Protein AF-A0A7S1GWW4-F1 (afdb_monomer_lite)

Organism: Hemiselmis andersenii (NCBI:txid464988)

pLDDT: mean 87.57, std 12.57, range [41.91, 98.31]

Sequence (156 aa):
TEGGARGALEQATEEVSALQQRETSLLDGLPAAENRVKRDRVAVANIKNSLAIAKDRLALAERAAEDSETLGSGSGRPGLQRAWGAAQEVEERVEQGLKRAESRLEEDEGDVARAPEMARVLARRRKELQHIKTREEVERRLREASALMAHGNFAA

Foldseek 3Di:
DVVVLVVVLVVLVVLLVVLVVVLVVLVVCLVVLVVVLVVLVVVLVVLVVQLVVLVVQLVVLVVVLVVCVVVVVVPCNVVSVVSNVVSVVSNVVSVVVNVVSVVVSVVSVVSSVCSVVSSVVSVVVSVVSVVVSVVSVVVVVVVVVVVCVVVVPPPD

Secondary structure (DSSP, 8-state):
-HHHHHHHHHHHHHHHHHHHHHHHHHHHHHHHHHHHHHHHHHHHHHHHHHHHHHHHHHHHHHHHHHHHHHT--TTTHHHHHHHHHHHHHHHHHHHHHHHHHHHHHHHHHHHHHHHHHHHHHHHHHHHHHHHHHHHHHHHHHHHHHHHHHHHHTT--

Radius of gyration: 34.25 Å; chains: 1; bounding box: 80×19×100 Å

Structure (mmCIF, N/CA/C/O backbone):
data_AF-A0A7S1GWW4-F1
#
_entry.id   AF-A0A7S1GWW4-F1
#
loop_
_atom_site.group_PDB
_atom_site.id
_atom_site.type_symbol
_atom_site.label_atom_id
_atom_site.label_alt_id
_atom_site.label_comp_id
_atom_site.label_asym_id
_atom_site.label_entity_id
_atom_site.label_seq_id
_atom_site.pdbx_PDB_ins_code
_atom_site.Cartn_x
_atom_site.Cartn_y
_atom_site.Cartn_z
_atom_site.occupancy
_atom_site.B_iso_or_equiv
_atom_site.auth_seq_id
_atom_site.auth_comp_id
_atom_site.auth_asym_id
_atom_site.auth_atom_id
_atom_site.pdbx_PDB_model_num
ATOM 1 N N . THR A 1 1 ? -18.647 8.554 48.050 1.00 50.88 1 THR A N 1
ATOM 2 C CA . THR A 1 1 ? -17.851 8.820 46.826 1.00 50.88 1 THR A CA 1
ATOM 3 C C . THR A 1 1 ? -18.640 8.461 45.567 1.00 50.88 1 THR A C 1
ATOM 5 O O . THR A 1 1 ? -18.136 7.809 44.661 1.00 50.88 1 THR A O 1
ATOM 8 N N . GLU A 1 2 ? -19.887 8.931 45.463 1.00 47.16 2 GLU A N 1
ATOM 9 C CA . GLU A 1 2 ? -20.802 8.584 44.358 1.00 47.16 2 GLU A CA 1
ATOM 10 C C . GLU A 1 2 ? -20.424 9.246 43.020 1.00 47.16 2 GLU A C 1
ATOM 12 O O . GLU A 1 2 ? -20.761 8.730 41.958 1.00 47.16 2 GLU A O 1
ATOM 17 N N . GLY A 1 3 ? -19.637 10.329 43.056 1.00 53.41 3 GLY A N 1
ATOM 18 C CA . GLY A 1 3 ? -19.123 10.999 41.855 1.00 53.41 3 GLY A CA 1
ATOM 19 C C . GLY A 1 3 ? -18.062 10.206 41.078 1.00 53.41 3 GLY A C 1
ATOM 20 O O . GLY A 1 3 ? -17.965 10.362 39.866 1.00 53.41 3 GLY A O 1
ATOM 21 N N . GLY A 1 4 ? -17.304 9.316 41.733 1.00 59.97 4 GLY A N 1
ATOM 22 C CA . GLY A 1 4 ? -16.218 8.566 41.081 1.00 59.97 4 GLY A CA 1
ATOM 23 C C . GLY A 1 4 ? -16.710 7.452 40.153 1.00 59.97 4 GLY A C 1
ATOM 24 O O . GLY A 1 4 ? -16.210 7.300 39.044 1.00 59.97 4 GLY A O 1
ATOM 25 N N . ALA A 1 5 ? -17.743 6.712 40.571 1.00 58.97 5 ALA A N 1
ATOM 26 C CA . ALA A 1 5 ? -18.323 5.629 39.770 1.00 58.97 5 ALA A CA 1
ATOM 27 C C . ALA A 1 5 ? -19.152 6.150 38.582 1.00 58.97 5 ALA A C 1
ATOM 29 O O . ALA A 1 5 ? -19.243 5.492 37.552 1.00 58.97 5 ALA A O 1
ATOM 30 N N . ARG A 1 6 ? -19.746 7.346 38.709 1.00 62.53 6 ARG A N 1
ATOM 31 C CA . ARG A 1 6 ? -20.507 7.980 37.623 1.00 62.53 6 ARG A CA 1
ATOM 32 C C . ARG A 1 6 ? -19.581 8.467 36.502 1.00 62.53 6 ARG A C 1
ATOM 34 O O . ARG A 1 6 ? -19.884 8.219 35.342 1.00 62.53 6 ARG A O 1
ATOM 41 N N . GLY A 1 7 ? -18.430 9.046 36.858 1.00 75.19 7 GLY A N 1
ATOM 42 C CA . GLY A 1 7 ? -17.403 9.452 35.892 1.00 75.19 7 GLY A CA 1
ATOM 43 C C . GLY A 1 7 ? -16.744 8.274 35.165 1.00 75.19 7 GLY A C 1
ATOM 44 O O . GLY A 1 7 ? -16.535 8.351 33.960 1.00 75.19 7 GLY A O 1
ATOM 45 N N . ALA A 1 8 ? -16.482 7.159 35.857 1.00 73.69 8 ALA A N 1
ATOM 46 C CA . ALA A 1 8 ? -15.894 5.964 35.240 1.00 73.69 8 ALA A CA 1
ATOM 47 C C . ALA A 1 8 ? -16.812 5.323 34.179 1.00 73.69 8 ALA A C 1
ATOM 49 O O . ALA A 1 8 ? -16.354 4.919 33.112 1.00 73.69 8 ALA A O 1
ATOM 50 N N . LEU A 1 9 ? -18.122 5.284 34.439 1.00 77.88 9 LEU A N 1
ATOM 51 C CA . LEU A 1 9 ? -19.105 4.676 33.537 1.00 77.88 9 LEU A CA 1
ATOM 52 C C . LEU A 1 9 ? -19.377 5.537 32.293 1.00 77.88 9 LEU A C 1
ATOM 54 O O . LEU A 1 9 ? -19.627 5.016 31.201 1.00 77.88 9 LEU A O 1
ATOM 58 N N . GLU A 1 10 ? -19.318 6.858 32.460 1.00 82.69 10 GLU A N 1
ATOM 59 C CA . GLU A 1 10 ? -19.399 7.833 31.371 1.00 82.69 10 GLU A CA 1
ATOM 60 C C . GLU A 1 10 ? -18.161 7.727 30.467 1.00 82.69 10 GLU A C 1
ATOM 62 O O . GLU A 1 10 ? -18.311 7.485 29.269 1.00 82.69 10 GLU A O 1
ATOM 67 N N . GLN A 1 11 ? -16.956 7.708 31.050 1.00 83.69 11 GLN A N 1
ATOM 68 C CA . GLN A 1 11 ? -15.699 7.479 30.324 1.00 83.69 11 GLN A CA 1
ATOM 69 C C . GLN A 1 11 ? -15.680 6.140 29.573 1.00 83.69 11 GLN A C 1
ATOM 71 O O . GLN A 1 11 ? -15.322 6.094 28.398 1.00 83.69 11 GLN A O 1
ATOM 76 N N . ALA A 1 12 ? -16.123 5.046 30.202 1.00 83.31 12 ALA A N 1
ATOM 77 C CA . ALA A 1 12 ? -16.199 3.741 29.544 1.00 83.31 12 ALA A CA 1
ATOM 78 C C . ALA A 1 12 ? -17.205 3.730 28.378 1.00 83.31 12 ALA A C 1
ATOM 80 O O . ALA A 1 12 ? -17.006 3.035 27.380 1.00 83.31 12 ALA A O 1
ATOM 81 N N . THR A 1 13 ? -18.292 4.501 28.480 1.00 85.50 13 THR A N 1
ATOM 82 C CA . THR A 1 13 ? -19.283 4.633 27.401 1.00 85.50 13 THR A CA 1
ATOM 83 C C . THR A 1 13 ? -18.712 5.407 26.215 1.00 85.50 13 THR A C 1
ATOM 85 O O . THR A 1 13 ? -18.898 4.989 25.069 1.00 85.50 13 THR A O 1
ATOM 88 N N . GLU A 1 14 ? -17.986 6.492 26.480 1.00 89.94 14 GLU A N 1
ATOM 89 C CA . GLU A 1 14 ? -17.269 7.255 25.457 1.00 89.94 14 GLU A CA 1
ATOM 90 C C . GLU A 1 14 ? -16.192 6.402 24.774 1.00 89.94 14 GLU A C 1
ATOM 92 O O . GLU A 1 14 ? -16.138 6.357 23.544 1.00 89.94 14 GLU A O 1
ATOM 97 N N . GLU A 1 15 ? -15.398 5.650 25.543 1.00 91.25 15 GLU A N 1
ATOM 98 C CA . GLU A 1 15 ? -14.348 4.772 25.012 1.00 91.25 15 GLU A CA 1
ATOM 99 C C . GLU A 1 15 ? -14.932 3.661 24.125 1.00 91.25 15 GLU A C 1
ATOM 101 O O . GLU A 1 15 ? -14.430 3.416 23.029 1.00 91.25 15 GLU A O 1
ATOM 106 N N . VAL A 1 16 ? -16.040 3.028 24.532 1.00 91.31 16 VAL A N 1
ATOM 107 C CA . VAL A 1 16 ? -16.746 2.026 23.710 1.00 91.31 16 VAL A CA 1
ATOM 108 C C . VAL A 1 16 ? -17.218 2.622 22.382 1.00 91.31 16 VAL A C 1
ATOM 110 O O . VAL A 1 16 ? -17.044 1.991 21.336 1.00 91.31 16 VAL A O 1
ATOM 113 N N . SER A 1 17 ? -17.785 3.830 22.412 1.00 92.06 17 SER A N 1
ATOM 114 C CA . SER A 1 17 ? -18.231 4.536 21.206 1.00 92.06 17 SER A CA 1
ATOM 115 C C . SER A 1 17 ? -17.053 4.871 20.286 1.00 92.06 17 SER A C 1
ATOM 117 O O . SER A 1 17 ? -17.102 4.587 19.088 1.00 92.06 17 SER A O 1
ATOM 119 N N . ALA A 1 18 ? -15.954 5.383 20.846 1.00 93.56 18 ALA A N 1
ATOM 120 C CA . ALA A 1 18 ? -14.744 5.714 20.099 1.00 93.56 18 ALA A CA 1
ATOM 121 C C . ALA A 1 18 ? -14.104 4.474 19.453 1.00 93.56 18 ALA A C 1
ATOM 123 O O . ALA A 1 18 ? -13.720 4.503 18.282 1.00 93.56 18 ALA A O 1
ATOM 124 N N . LEU A 1 19 ? -14.028 3.358 20.186 1.00 92.7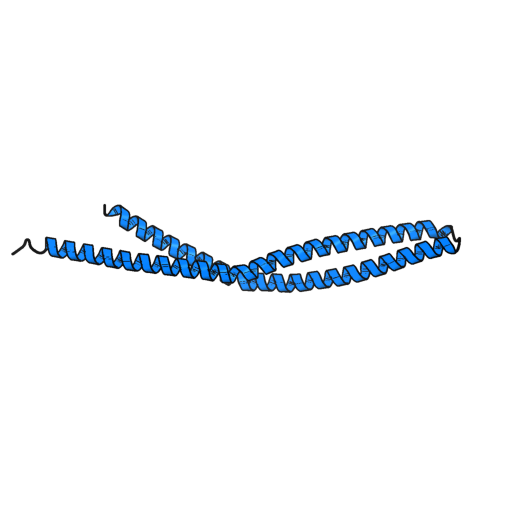5 19 LEU A N 1
ATOM 125 C CA . LEU A 1 19 ? -13.519 2.090 19.660 1.00 92.75 19 LEU A CA 1
ATOM 126 C C . LEU A 1 19 ? -14.406 1.546 18.543 1.00 92.75 19 LEU A C 1
ATOM 128 O O . LEU A 1 19 ? -13.879 1.088 17.533 1.00 92.75 19 LEU A O 1
ATOM 132 N N . GLN A 1 20 ? -15.730 1.634 18.692 1.00 92.56 20 GLN A N 1
ATOM 133 C CA . GLN A 1 20 ? -16.669 1.230 17.649 1.00 92.56 20 GLN A CA 1
ATOM 134 C C . GLN A 1 20 ? -16.515 2.092 16.390 1.00 92.56 20 GLN A C 1
ATOM 136 O O . GLN A 1 20 ? -16.428 1.553 15.293 1.00 92.56 20 GLN A O 1
ATOM 141 N N . GLN A 1 21 ? -16.427 3.416 16.530 1.00 94.44 21 GLN A N 1
ATOM 142 C CA . GLN A 1 21 ? -16.207 4.317 15.395 1.00 94.44 21 GLN A CA 1
ATOM 143 C C . GLN A 1 21 ? -14.883 4.030 14.686 1.00 94.44 21 GLN A C 1
ATOM 145 O O . GLN A 1 21 ? -14.833 4.028 13.455 1.00 94.44 21 GLN A O 1
ATOM 150 N N . ARG A 1 22 ? -13.816 3.751 15.443 1.00 93.75 22 ARG A N 1
ATOM 151 C CA . ARG A 1 22 ? -12.508 3.396 14.883 1.00 93.75 22 ARG A CA 1
ATOM 152 C C . ARG A 1 22 ? -12.531 2.038 14.179 1.00 93.75 22 ARG A C 1
ATOM 154 O O . ARG A 1 22 ? -11.952 1.922 13.105 1.00 93.75 22 ARG A O 1
ATOM 161 N N . GLU A 1 23 ? -13.203 1.042 14.760 1.00 92.88 23 GLU A N 1
ATOM 162 C CA . GLU A 1 23 ? -13.419 -0.284 14.163 1.00 92.88 23 GLU A CA 1
ATOM 163 C C . GLU A 1 23 ? -14.157 -0.153 12.823 1.00 92.88 23 GLU A C 1
ATOM 165 O O . GLU A 1 23 ? -13.648 -0.604 11.798 1.00 92.88 23 GLU A O 1
ATOM 170 N N . THR A 1 24 ? -15.302 0.537 12.817 1.00 92.56 24 THR A N 1
ATOM 171 C CA . THR A 1 24 ? -16.107 0.771 11.612 1.00 92.56 24 THR A CA 1
ATOM 172 C C . THR A 1 24 ? -15.325 1.541 10.556 1.00 92.56 24 THR A C 1
ATOM 174 O O . THR A 1 24 ? -15.238 1.085 9.426 1.00 92.56 24 THR A O 1
ATOM 177 N N . SER A 1 25 ? -14.683 2.656 10.917 1.00 93.50 25 SER A N 1
ATOM 178 C CA . SER A 1 25 ? -13.932 3.474 9.950 1.00 93.50 25 SER A CA 1
ATOM 179 C C . SER A 1 25 ? -12.803 2.691 9.281 1.00 93.50 25 SER A C 1
ATOM 181 O O . SER A 1 25 ? -12.534 2.862 8.093 1.00 93.50 25 SER A O 1
ATOM 183 N N . LEU A 1 26 ? -12.135 1.822 10.042 1.00 93.44 26 LEU A N 1
ATOM 184 C CA . LEU A 1 26 ? -11.052 0.995 9.534 1.00 93.44 26 LEU A CA 1
ATOM 185 C C . LEU A 1 26 ? -11.569 -0.094 8.579 1.00 93.44 26 LEU A C 1
ATOM 187 O O . LEU A 1 26 ? -10.950 -0.339 7.544 1.00 93.44 26 LEU A O 1
ATOM 191 N N . LEU A 1 27 ? -12.709 -0.715 8.893 1.00 92.44 27 LEU A N 1
ATOM 192 C CA . LEU A 1 27 ? -13.339 -1.718 8.030 1.00 92.44 27 LEU A CA 1
ATOM 193 C C . LEU A 1 27 ? -13.968 -1.093 6.776 1.00 92.44 27 LEU A C 1
ATOM 195 O O . LEU A 1 27 ? -13.799 -1.633 5.687 1.00 92.44 27 LEU A O 1
ATOM 199 N N . ASP A 1 28 ? -14.614 0.064 6.898 1.00 94.50 28 ASP A N 1
ATOM 200 C CA . ASP A 1 28 ? -15.209 0.799 5.774 1.00 94.50 28 ASP A CA 1
ATOM 201 C C . ASP A 1 28 ? -14.138 1.330 4.808 1.00 94.50 28 ASP A C 1
ATOM 203 O O . ASP A 1 28 ? -14.356 1.409 3.598 1.00 94.50 28 ASP A O 1
ATOM 207 N N . GLY A 1 29 ? -12.951 1.665 5.326 1.00 92.81 29 GLY A N 1
ATOM 208 C CA . GLY A 1 29 ? -11.798 2.074 4.524 1.00 92.81 29 GLY A CA 1
ATOM 209 C C . GLY A 1 29 ? -11.091 0.921 3.798 1.00 92.81 29 GLY A C 1
ATOM 210 O O . GLY A 1 29 ? -10.369 1.167 2.824 1.00 92.81 29 GLY A O 1
ATOM 211 N N . LEU A 1 30 ? -11.303 -0.329 4.227 1.00 94.00 30 LEU A N 1
ATOM 212 C CA . LEU A 1 30 ? -10.582 -1.497 3.715 1.00 94.00 30 LEU A CA 1
ATOM 213 C C . LEU A 1 30 ? -10.831 -1.758 2.217 1.00 94.00 30 LEU A C 1
ATOM 215 O O . LEU A 1 30 ? -9.846 -1.877 1.488 1.00 94.00 30 LEU A O 1
ATOM 219 N N . PRO A 1 31 ? -12.073 -1.748 1.689 1.00 95.06 31 PRO A N 1
ATOM 220 C CA . PRO A 1 31 ? -12.306 -1.952 0.257 1.00 95.06 31 PRO A CA 1
ATOM 221 C C . PRO A 1 31 ? -11.613 -0.904 -0.623 1.00 95.06 31 PRO A C 1
ATOM 223 O O . PRO A 1 31 ? -11.145 -1.199 -1.725 1.00 95.06 31 PRO A O 1
ATOM 226 N N . ALA A 1 32 ? -11.534 0.343 -0.151 1.00 93.75 32 ALA A N 1
ATOM 227 C CA . ALA A 1 32 ? -10.828 1.398 -0.867 1.00 93.75 32 ALA A CA 1
ATOM 228 C C . ALA A 1 32 ? -9.314 1.136 -0.891 1.00 93.75 32 ALA A C 1
ATOM 230 O O . ALA A 1 32 ? -8.692 1.303 -1.941 1.00 93.75 32 ALA A O 1
ATOM 231 N N . ALA A 1 33 ? -8.739 0.692 0.229 1.00 92.75 33 ALA A N 1
ATOM 232 C CA . ALA A 1 33 ? -7.331 0.315 0.328 1.00 92.75 33 ALA A CA 1
ATOM 233 C C . ALA A 1 33 ? -6.991 -0.908 -0.542 1.00 92.75 33 ALA A C 1
ATOM 235 O O . ALA A 1 33 ? -6.052 -0.857 -1.332 1.00 92.75 33 ALA A O 1
ATOM 236 N N . GLU A 1 34 ? -7.816 -1.957 -0.519 1.00 95.31 34 GLU A N 1
ATOM 237 C CA . GLU A 1 34 ? -7.662 -3.130 -1.390 1.00 95.31 34 GLU A CA 1
ATOM 238 C C . GLU A 1 34 ? -7.689 -2.756 -2.878 1.00 95.31 34 GLU A C 1
ATOM 240 O O . GLU A 1 34 ? -6.938 -3.294 -3.694 1.00 95.31 34 GLU A O 1
ATOM 245 N N . ASN A 1 35 ? -8.552 -1.810 -3.254 1.00 96.19 35 ASN A N 1
ATOM 246 C CA . ASN A 1 35 ? -8.600 -1.307 -4.620 1.00 96.19 35 ASN A CA 1
ATOM 247 C C . ASN A 1 35 ? -7.360 -0.481 -4.989 1.00 96.19 35 ASN A C 1
ATOM 249 O O . ASN A 1 35 ? -6.948 -0.536 -6.148 1.00 96.19 35 ASN A O 1
ATOM 253 N N . ARG A 1 36 ? -6.751 0.254 -4.046 1.00 94.56 36 ARG A N 1
ATOM 254 C CA . ARG A 1 36 ? -5.456 0.918 -4.275 1.00 94.56 36 ARG A CA 1
ATOM 255 C C . ARG A 1 36 ? -4.353 -0.106 -4.520 1.00 94.56 36 ARG A C 1
ATOM 257 O O . ARG A 1 36 ? -3.734 -0.031 -5.576 1.00 94.56 36 ARG A O 1
ATOM 264 N N . VAL A 1 37 ? -4.235 -1.132 -3.672 1.00 97.19 37 VAL A N 1
ATOM 265 C CA . VAL A 1 37 ? -3.284 -2.249 -3.858 1.00 97.19 37 VAL A CA 1
ATOM 266 C C . VAL A 1 37 ? -3.423 -2.873 -5.247 1.00 97.19 37 VAL A C 1
ATOM 268 O O . VAL A 1 37 ? -2.439 -3.054 -5.960 1.00 97.19 37 VAL A O 1
ATOM 271 N N . LYS A 1 38 ? -4.654 -3.167 -5.688 1.00 96.81 38 LYS A N 1
ATOM 272 C CA . LYS A 1 38 ? -4.892 -3.725 -7.032 1.00 96.81 38 LYS A CA 1
ATOM 273 C C . LYS A 1 38 ? -4.381 -2.805 -8.143 1.00 96.81 38 LYS A C 1
ATOM 275 O O . LYS A 1 38 ? -3.765 -3.290 -9.090 1.00 96.81 38 LYS A O 1
ATOM 280 N N . ARG A 1 39 ? -4.630 -1.495 -8.046 1.00 95.88 39 ARG A N 1
ATOM 281 C CA . ARG A 1 39 ? -4.141 -0.517 -9.033 1.00 95.88 39 ARG A CA 1
ATOM 282 C C . ARG A 1 39 ? -2.623 -0.400 -9.001 1.00 95.88 39 ARG A C 1
ATOM 284 O O . ARG A 1 39 ? -2.009 -0.360 -10.062 1.00 95.88 39 ARG A O 1
ATOM 291 N N . ASP A 1 40 ? -2.027 -0.397 -7.816 1.00 95.88 40 ASP A N 1
ATOM 292 C CA . ASP A 1 40 ? -0.581 -0.285 -7.654 1.00 95.88 40 ASP A CA 1
ATOM 293 C C . ASP A 1 40 ? 0.153 -1.523 -8.169 1.00 95.88 40 ASP A C 1
ATOM 295 O O . ASP A 1 40 ? 1.163 -1.377 -8.854 1.00 95.88 40 ASP A O 1
ATOM 299 N N . ARG A 1 41 ? -0.407 -2.728 -8.008 1.00 97.50 41 ARG A N 1
ATOM 300 C CA . ARG A 1 41 ? 0.108 -3.940 -8.673 1.00 97.50 41 ARG A CA 1
ATOM 301 C C . ARG A 1 41 ? 0.150 -3.794 -10.193 1.00 97.50 41 ARG A C 1
ATOM 303 O O . ARG A 1 41 ? 1.148 -4.147 -10.820 1.00 97.50 41 ARG A O 1
ATOM 310 N N . VAL A 1 42 ? -0.915 -3.254 -10.790 1.00 97.31 42 VAL A N 1
ATOM 311 C CA . VAL A 1 42 ? -0.965 -2.992 -12.239 1.00 97.31 42 VAL A CA 1
ATOM 312 C C . VAL A 1 42 ? 0.060 -1.928 -12.633 1.00 97.31 42 VAL A C 1
ATOM 314 O O . VAL A 1 42 ? 0.762 -2.091 -13.629 1.00 97.31 42 VAL A O 1
ATOM 317 N N . ALA A 1 43 ? 0.198 -0.862 -11.843 1.00 95.31 43 ALA A N 1
ATOM 318 C CA . ALA A 1 43 ? 1.190 0.179 -12.086 1.00 95.31 43 ALA A CA 1
ATOM 319 C C . ALA A 1 43 ? 2.624 -0.376 -12.037 1.00 95.31 43 ALA A C 1
ATOM 321 O O . ALA A 1 43 ? 3.394 -0.139 -12.965 1.00 95.31 43 ALA A O 1
ATOM 322 N N . VAL A 1 44 ? 2.962 -1.173 -11.019 1.00 98.19 44 VAL A N 1
ATOM 323 C CA . VAL A 1 44 ? 4.264 -1.848 -10.896 1.00 98.19 44 VAL A CA 1
ATOM 324 C C . VAL A 1 44 ? 4.527 -2.747 -12.104 1.00 98.19 44 VAL A C 1
ATOM 326 O O . VAL A 1 44 ? 5.605 -2.674 -12.691 1.00 98.19 44 VAL A O 1
ATOM 329 N N . ALA A 1 45 ? 3.547 -3.545 -12.537 1.00 97.62 45 ALA A N 1
ATOM 330 C CA . ALA A 1 45 ? 3.688 -4.386 -13.728 1.00 97.62 45 ALA A CA 1
ATOM 331 C C . ALA A 1 45 ? 3.961 -3.560 -15.001 1.00 97.62 45 ALA A C 1
ATOM 333 O O . ALA A 1 45 ? 4.844 -3.899 -15.791 1.00 97.62 45 ALA A O 1
ATOM 334 N N . ASN A 1 46 ? 3.268 -2.433 -15.176 1.00 97.69 46 ASN A N 1
ATOM 335 C CA . ASN A 1 46 ? 3.489 -1.532 -16.309 1.00 97.69 46 ASN A CA 1
ATOM 336 C C . ASN A 1 46 ? 4.883 -0.885 -16.279 1.00 97.69 46 ASN A C 1
ATOM 338 O O . ASN A 1 46 ? 5.530 -0.751 -17.322 1.00 97.69 46 ASN A O 1
ATOM 342 N N . ILE A 1 47 ? 5.373 -0.510 -15.095 1.00 97.69 47 ILE A N 1
ATOM 343 C CA . ILE A 1 47 ? 6.725 0.038 -14.940 1.00 97.69 47 ILE A CA 1
ATOM 344 C C . ILE A 1 47 ? 7.775 -1.044 -15.224 1.00 97.69 47 ILE A C 1
ATOM 346 O O . ILE A 1 47 ? 8.752 -0.754 -15.908 1.00 97.69 47 ILE A O 1
ATOM 350 N N . LYS A 1 48 ? 7.558 -2.301 -14.810 1.00 98.31 48 LYS A N 1
ATOM 351 C CA . LYS A 1 48 ? 8.441 -3.432 -15.165 1.00 98.31 48 LYS A CA 1
ATOM 352 C C . LYS A 1 48 ? 8.544 -3.630 -16.677 1.00 98.31 48 LYS A C 1
ATOM 354 O O . LYS A 1 48 ? 9.648 -3.781 -17.193 1.00 98.31 48 LYS A O 1
ATOM 359 N N . ASN A 1 49 ? 7.425 -3.541 -17.396 1.00 98.00 49 ASN A N 1
ATOM 360 C CA . ASN A 1 49 ? 7.433 -3.584 -18.863 1.00 98.00 49 ASN A CA 1
ATOM 361 C C . ASN A 1 49 ? 8.205 -2.399 -19.462 1.00 98.00 49 ASN A C 1
ATOM 363 O O . ASN A 1 49 ? 8.977 -2.564 -20.402 1.00 98.00 49 ASN A O 1
ATOM 367 N N . SER A 1 50 ? 8.034 -1.206 -18.888 1.00 97.38 50 SER A N 1
ATOM 368 C CA . SER A 1 50 ? 8.758 -0.005 -19.318 1.00 97.38 50 SER A CA 1
ATOM 369 C C . SER A 1 50 ? 10.265 -0.137 -19.081 1.00 97.38 50 SER A C 1
ATOM 371 O O . SER A 1 50 ? 11.054 0.287 -19.921 1.00 97.38 50 SER A O 1
ATOM 373 N N . LEU A 1 51 ? 10.663 -0.769 -17.972 1.00 98.12 51 LEU A N 1
ATOM 374 C CA . LEU A 1 51 ? 12.058 -1.044 -17.639 1.00 98.12 51 LEU A CA 1
ATOM 375 C C . LEU A 1 51 ? 12.679 -2.047 -18.612 1.00 98.12 51 LEU A C 1
ATOM 377 O O . LEU A 1 51 ? 13.795 -1.828 -19.066 1.00 98.12 51 LEU A O 1
ATOM 381 N N . ALA A 1 52 ? 11.956 -3.111 -18.971 1.00 98.00 52 ALA A N 1
ATOM 382 C CA . ALA A 1 52 ? 12.419 -4.068 -19.976 1.00 98.00 52 ALA A CA 1
ATOM 383 C C . ALA A 1 52 ? 12.707 -3.369 -21.315 1.00 98.00 52 ALA A C 1
ATOM 385 O O . ALA A 1 52 ? 13.803 -3.489 -21.852 1.00 98.00 52 ALA A O 1
ATOM 386 N N . ILE A 1 53 ? 11.776 -2.529 -21.782 1.00 97.81 53 ILE A N 1
ATOM 387 C CA . ILE A 1 53 ? 11.958 -1.739 -23.009 1.00 97.81 53 ILE A CA 1
ATOM 388 C C . ILE A 1 53 ? 13.149 -0.774 -22.886 1.00 97.81 53 ILE A C 1
ATOM 390 O O . ILE A 1 53 ? 13.891 -0.585 -23.850 1.00 97.81 53 ILE A O 1
ATOM 394 N N . ALA A 1 54 ? 13.334 -0.133 -21.729 1.00 96.44 54 ALA A N 1
ATOM 395 C CA . ALA A 1 54 ? 14.457 0.775 -21.504 1.00 96.44 54 ALA A CA 1
ATOM 396 C C . ALA A 1 54 ? 15.806 0.039 -21.560 1.00 96.44 54 ALA A C 1
ATOM 398 O O . ALA A 1 54 ? 16.723 0.515 -22.226 1.00 96.44 54 ALA A O 1
ATOM 399 N N . LYS A 1 55 ? 15.895 -1.149 -20.951 1.00 97.62 55 LYS A N 1
ATOM 400 C CA . LYS A 1 55 ? 17.082 -2.016 -21.007 1.00 97.62 55 LYS A CA 1
ATOM 401 C C . LYS A 1 55 ? 17.392 -2.479 -22.425 1.00 97.62 55 LYS A C 1
ATOM 403 O O . LYS A 1 55 ? 18.542 -2.394 -22.847 1.00 97.62 55 LYS A O 1
ATOM 408 N N . ASP A 1 56 ? 16.375 -2.883 -23.183 1.00 97.94 56 ASP A N 1
ATOM 409 C CA . ASP A 1 56 ? 16.549 -3.270 -24.586 1.00 97.94 56 ASP A CA 1
ATOM 410 C C . ASP A 1 56 ? 17.090 -2.101 -25.423 1.00 97.94 56 ASP A C 1
ATOM 412 O O . ASP A 1 56 ? 18.003 -2.268 -26.231 1.00 97.94 56 ASP A O 1
ATOM 416 N N . ARG A 1 57 ? 16.568 -0.887 -25.208 1.00 95.38 57 ARG A N 1
ATOM 417 C CA . ARG A 1 57 ? 17.048 0.326 -25.891 1.00 95.38 57 ARG A CA 1
ATOM 418 C C . ARG A 1 57 ? 18.476 0.688 -25.505 1.00 95.38 57 ARG A C 1
ATOM 420 O O . ARG A 1 57 ? 19.238 1.083 -26.385 1.00 95.38 57 ARG A O 1
ATOM 427 N N . LEU A 1 58 ? 18.830 0.556 -24.229 1.00 95.94 58 LEU A N 1
ATOM 428 C CA . LEU A 1 58 ? 20.192 0.780 -23.753 1.00 95.94 58 LEU A CA 1
ATOM 429 C C . LEU A 1 58 ? 21.167 -0.198 -24.415 1.00 95.94 58 LEU A C 1
ATOM 431 O O . LEU A 1 58 ? 22.155 0.244 -24.993 1.00 95.94 58 LEU A O 1
ATOM 435 N N . ALA A 1 59 ? 20.832 -1.491 -24.441 1.00 96.38 59 ALA A N 1
ATOM 436 C CA . ALA A 1 59 ? 21.649 -2.516 -25.087 1.00 96.38 59 ALA A CA 1
ATOM 437 C C . ALA A 1 59 ? 21.806 -2.280 -26.601 1.00 96.38 59 ALA A C 1
ATOM 439 O O . ALA A 1 59 ? 22.877 -2.496 -27.165 1.00 96.38 59 ALA A O 1
ATOM 440 N N . LEU A 1 60 ? 20.753 -1.817 -27.283 1.00 94.88 60 LEU A N 1
ATOM 441 C CA . LEU A 1 60 ? 20.838 -1.445 -28.699 1.00 94.88 60 LEU A CA 1
ATOM 442 C C . LEU A 1 60 ? 21.735 -0.221 -28.925 1.00 94.88 60 LEU A C 1
ATOM 444 O O . LEU A 1 60 ? 22.496 -0.199 -29.890 1.00 94.88 60 LEU A O 1
ATOM 448 N N . ALA A 1 61 ? 21.650 0.791 -28.060 1.00 92.06 61 ALA A N 1
ATOM 449 C CA . ALA A 1 61 ? 22.474 1.991 -28.163 1.00 92.06 61 ALA A CA 1
ATOM 450 C C . ALA A 1 61 ? 23.955 1.704 -27.863 1.00 92.06 61 ALA A C 1
ATOM 452 O O . ALA A 1 61 ? 24.823 2.242 -28.546 1.00 92.06 61 ALA A O 1
ATOM 453 N N . GLU A 1 62 ? 24.227 0.830 -26.892 1.00 91.50 62 GLU A N 1
ATOM 454 C CA . GLU A 1 62 ? 25.567 0.337 -26.562 1.00 91.50 62 GLU A CA 1
ATOM 455 C C . GLU A 1 62 ? 26.186 -0.389 -27.760 1.00 91.50 62 GLU A C 1
ATOM 457 O O . GLU A 1 62 ? 27.224 0.040 -28.260 1.00 91.50 62 GLU A O 1
ATOM 462 N N . ARG A 1 63 ? 25.483 -1.381 -28.326 1.00 90.81 63 ARG A N 1
ATOM 463 C CA . ARG A 1 63 ? 25.941 -2.097 -29.531 1.00 90.81 63 ARG A CA 1
ATOM 464 C C . ARG A 1 63 ? 26.204 -1.160 -30.706 1.00 90.81 63 ARG A C 1
ATOM 466 O O . ARG A 1 63 ? 27.220 -1.282 -31.377 1.00 90.81 63 ARG A O 1
ATOM 473 N N . ALA A 1 64 ? 25.312 -0.200 -30.953 1.00 87.81 64 ALA A N 1
ATOM 474 C CA . ALA A 1 64 ? 25.499 0.754 -32.042 1.00 87.81 64 ALA A CA 1
ATOM 475 C C . ALA A 1 64 ? 26.739 1.642 -31.827 1.00 87.81 64 ALA A C 1
ATOM 477 O O . ALA A 1 64 ? 27.441 1.962 -32.789 1.00 87.81 64 ALA A O 1
ATOM 478 N N . ALA A 1 65 ? 27.019 2.040 -30.582 1.00 86.31 65 ALA A N 1
ATOM 479 C CA . ALA A 1 65 ? 28.224 2.786 -30.245 1.00 86.31 65 ALA A CA 1
ATOM 480 C C . ALA A 1 65 ? 29.490 1.936 -30.455 1.00 86.31 65 ALA A C 1
ATOM 482 O O . ALA A 1 65 ? 30.419 2.418 -31.102 1.00 86.31 65 ALA A O 1
ATOM 483 N N . GLU A 1 66 ? 29.499 0.680 -29.999 1.00 85.69 66 GLU A N 1
ATOM 484 C CA . GLU A 1 66 ? 30.604 -0.275 -30.184 1.00 85.69 66 GLU A CA 1
ATOM 485 C C . GLU A 1 66 ? 30.886 -0.567 -31.669 1.00 85.69 66 GLU A C 1
ATOM 487 O O . GLU A 1 66 ? 32.031 -0.486 -32.124 1.00 85.69 66 GLU A O 1
ATOM 492 N N . ASP A 1 67 ? 29.844 -0.818 -32.466 1.00 84.69 67 ASP A N 1
ATOM 493 C CA . ASP A 1 67 ? 29.960 -1.050 -33.911 1.00 84.69 67 ASP A CA 1
ATOM 494 C C . ASP A 1 67 ? 30.568 0.168 -34.632 1.00 84.69 67 ASP A C 1
ATOM 496 O O . ASP A 1 67 ? 31.374 0.034 -35.555 1.00 84.69 67 ASP A O 1
ATOM 500 N N . SER A 1 68 ? 30.252 1.388 -34.186 1.00 79.94 68 SER A N 1
ATOM 501 C CA . SER A 1 68 ? 30.858 2.606 -34.736 1.00 79.94 68 SER A CA 1
ATOM 502 C C . SER A 1 68 ? 32.343 2.750 -34.391 1.00 79.94 68 SER A C 1
ATOM 504 O O . SER A 1 68 ? 33.063 3.417 -35.142 1.00 79.94 68 SER A O 1
ATOM 506 N N . GLU A 1 69 ? 32.805 2.180 -33.275 1.00 71.94 69 GLU A N 1
ATOM 507 C CA . GLU A 1 69 ? 34.223 2.167 -32.901 1.00 71.94 69 GLU A CA 1
ATOM 508 C C . GLU A 1 69 ? 35.013 1.143 -33.717 1.00 71.94 69 GLU A C 1
ATOM 510 O O . GLU A 1 69 ? 36.127 1.440 -34.150 1.00 71.94 69 GLU A O 1
ATOM 515 N N . THR A 1 70 ? 34.421 -0.019 -33.999 1.00 76.50 70 THR A N 1
ATOM 516 C CA . THR A 1 70 ? 35.064 -1.079 -34.791 1.00 76.50 70 THR A CA 1
ATOM 517 C C . THR A 1 70 ? 35.117 -0.764 -36.289 1.00 76.50 70 THR A C 1
ATOM 519 O O . THR A 1 70 ? 36.101 -1.095 -36.950 1.00 76.50 70 THR A O 1
ATOM 522 N N . LEU A 1 71 ? 34.106 -0.074 -36.832 1.00 73.12 71 LEU A N 1
ATOM 523 C CA . LEU A 1 71 ? 34.007 0.246 -38.264 1.00 73.12 71 LEU A CA 1
ATOM 524 C C . LEU A 1 71 ? 34.742 1.534 -38.682 1.00 73.12 71 LEU A C 1
ATOM 526 O O . LEU A 1 71 ? 34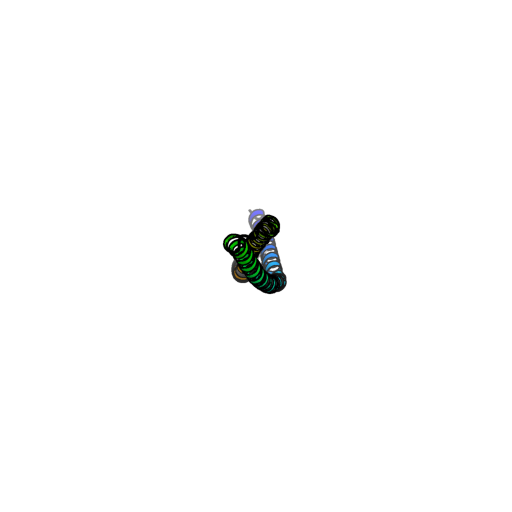.717 1.902 -39.856 1.00 73.12 71 LEU A O 1
ATOM 530 N N . GLY A 1 72 ? 35.392 2.247 -37.753 1.00 61.88 72 GLY A N 1
ATOM 531 C CA . GLY A 1 72 ? 36.235 3.416 -38.058 1.00 61.88 72 GLY A CA 1
ATOM 532 C C . GLY A 1 72 ? 35.499 4.647 -38.618 1.00 61.88 72 GLY A C 1
ATOM 533 O O . GLY A 1 72 ? 36.138 5.619 -39.026 1.00 61.88 72 GLY A O 1
ATOM 534 N N . SER A 1 73 ? 34.163 4.649 -38.633 1.00 60.91 73 SER A N 1
ATOM 535 C CA . SER A 1 73 ? 33.351 5.755 -39.156 1.00 60.91 73 SER A CA 1
ATOM 536 C C . SER A 1 73 ? 33.190 6.866 -38.109 1.00 60.91 73 SER A C 1
ATOM 538 O O . SER A 1 73 ? 32.216 6.923 -37.358 1.00 60.91 73 SER A O 1
ATOM 540 N N . GLY A 1 74 ? 34.164 7.777 -38.047 1.00 60.72 74 GLY A N 1
ATOM 541 C CA . GLY A 1 74 ? 34.231 8.837 -37.030 1.00 60.72 74 GLY A CA 1
ATOM 542 C C . GLY A 1 74 ? 33.123 9.904 -37.078 1.00 60.72 74 GLY A C 1
ATOM 543 O O . GLY A 1 74 ? 32.944 10.624 -36.098 1.00 60.72 74 GLY A O 1
ATOM 544 N N . SER A 1 75 ? 32.353 10.014 -38.167 1.00 64.06 75 SER A N 1
ATOM 545 C CA . SER A 1 75 ? 31.336 11.068 -38.336 1.00 64.06 75 SER A CA 1
ATOM 546 C C . SER A 1 75 ? 30.029 10.820 -37.563 1.00 64.06 75 SER A C 1
ATOM 548 O O . SER A 1 75 ? 29.333 11.780 -37.236 1.00 64.06 75 SER A O 1
ATOM 550 N N . GLY A 1 76 ? 29.701 9.563 -37.228 1.00 71.38 76 GLY A N 1
ATOM 551 C CA . GLY A 1 76 ? 28.482 9.184 -36.487 1.00 71.38 76 GLY A CA 1
ATOM 552 C C . GLY A 1 76 ? 28.679 8.961 -34.981 1.00 71.38 76 GLY A C 1
ATOM 553 O O . GLY A 1 76 ? 27.715 8.986 -34.211 1.00 71.38 76 GLY A O 1
ATOM 554 N N . ARG A 1 77 ? 29.933 8.802 -34.542 1.00 77.81 77 ARG A N 1
ATOM 555 C CA . ARG A 1 77 ? 30.311 8.412 -33.174 1.00 77.81 77 ARG A CA 1
ATOM 556 C C . ARG A 1 77 ? 29.777 9.352 -32.075 1.00 77.81 77 ARG A C 1
ATOM 558 O O . ARG A 1 77 ? 29.204 8.846 -31.110 1.00 77.81 77 ARG A O 1
ATOM 565 N N . PRO A 1 78 ? 29.838 10.696 -32.206 1.00 80.00 78 PRO A N 1
ATOM 566 C CA . PRO A 1 78 ? 29.304 11.595 -31.173 1.00 80.00 78 PRO A CA 1
ATOM 567 C C . PRO A 1 78 ? 27.771 11.567 -31.054 1.00 80.00 78 PRO A C 1
ATOM 569 O O . PRO A 1 78 ? 27.211 11.931 -30.020 1.00 80.00 78 PRO A O 1
ATOM 572 N N . GLY A 1 79 ? 27.057 11.187 -32.120 1.00 84.75 79 GLY A N 1
ATOM 573 C CA . GLY A 1 79 ? 25.602 11.014 -32.085 1.00 84.75 79 GLY A CA 1
ATOM 574 C C . GLY A 1 79 ? 25.203 9.766 -31.301 1.00 84.75 79 GLY A C 1
ATOM 575 O O . GLY A 1 79 ? 24.315 9.829 -30.455 1.00 84.75 79 GLY A O 1
ATOM 576 N N . LEU A 1 80 ? 25.918 8.666 -31.533 1.00 86.44 80 LEU A N 1
ATOM 577 C CA . LEU A 1 80 ? 25.678 7.376 -30.888 1.00 86.44 80 LEU A CA 1
ATOM 578 C C . LEU A 1 80 ? 26.040 7.388 -29.400 1.00 86.44 80 LEU A C 1
ATOM 580 O O . LEU A 1 80 ? 25.245 6.932 -28.587 1.00 86.44 80 LEU A O 1
ATOM 584 N N . GLN A 1 81 ? 27.161 8.011 -29.020 1.00 86.75 81 GLN A N 1
ATOM 585 C CA . GLN A 1 81 ? 27.519 8.181 -27.604 1.00 86.75 81 GLN A CA 1
ATOM 586 C C . GLN A 1 81 ? 26.473 8.998 -26.831 1.00 86.75 81 GLN A C 1
ATOM 588 O O . GLN A 1 81 ? 26.128 8.657 -25.702 1.00 86.75 81 GLN A O 1
ATOM 593 N N . ARG A 1 82 ? 25.909 10.048 -27.448 1.00 88.75 82 ARG A N 1
ATOM 594 C CA . ARG A 1 82 ? 24.804 10.811 -26.843 1.00 88.75 82 ARG A CA 1
ATOM 595 C C . ARG A 1 82 ? 23.525 9.985 -26.728 1.00 88.75 82 ARG A C 1
ATOM 597 O O . ARG A 1 82 ? 22.836 10.092 -25.719 1.00 88.75 82 ARG A O 1
ATOM 604 N N . ALA A 1 83 ? 23.206 9.174 -27.736 1.00 89.81 83 ALA A N 1
ATOM 605 C CA . ALA A 1 83 ? 22.043 8.290 -27.700 1.00 89.81 83 ALA A CA 1
ATOM 606 C C . ALA A 1 83 ? 22.171 7.216 -26.607 1.00 89.81 83 ALA A C 1
ATOM 608 O O . ALA A 1 83 ? 21.198 6.950 -25.907 1.00 89.81 83 ALA A O 1
ATOM 609 N N . TRP A 1 84 ? 23.369 6.656 -26.425 1.00 92.88 84 TRP A N 1
ATOM 610 C CA . TRP A 1 84 ? 23.675 5.719 -25.346 1.00 92.88 84 TRP A CA 1
ATOM 611 C C . TRP A 1 84 ? 23.513 6.362 -23.965 1.00 92.88 84 TRP A C 1
ATOM 613 O O . TRP A 1 84 ? 22.746 5.851 -23.152 1.00 92.88 84 TRP A O 1
ATOM 623 N N . GLY A 1 85 ? 24.111 7.539 -23.738 1.00 92.12 85 GLY A N 1
ATOM 624 C CA . GLY A 1 85 ? 23.932 8.277 -22.482 1.00 92.12 85 GLY A CA 1
ATOM 625 C C . GLY A 1 85 ? 22.462 8.605 -22.186 1.00 92.12 85 GLY A C 1
ATOM 626 O O . GLY A 1 85 ? 21.983 8.384 -21.078 1.00 92.12 85 GLY A O 1
ATOM 627 N N . ALA A 1 86 ? 21.698 9.037 -23.195 1.00 94.31 86 ALA A N 1
ATOM 628 C CA . ALA A 1 86 ? 20.267 9.296 -23.036 1.00 94.31 86 ALA A CA 1
ATOM 629 C C . ALA A 1 86 ? 19.457 8.021 -22.725 1.00 94.31 86 ALA A C 1
ATOM 631 O O . ALA A 1 86 ? 18.501 8.070 -21.950 1.00 94.31 86 ALA A O 1
ATOM 632 N N . ALA A 1 87 ? 19.813 6.878 -23.317 1.00 94.88 87 ALA A N 1
ATOM 633 C CA . ALA A 1 87 ? 19.170 5.601 -23.017 1.00 94.88 87 ALA A CA 1
ATOM 634 C C . ALA A 1 87 ? 19.461 5.147 -21.579 1.00 94.88 87 ALA A C 1
ATOM 636 O O . ALA A 1 87 ? 18.553 4.649 -20.912 1.00 94.88 87 ALA A O 1
ATOM 637 N N . GLN A 1 88 ? 20.681 5.385 -21.089 1.00 97.12 88 GLN A N 1
ATOM 638 C CA . GLN A 1 88 ? 21.068 5.091 -19.711 1.00 97.12 88 GLN A CA 1
ATOM 639 C C . GLN A 1 88 ? 20.273 5.949 -18.718 1.00 97.12 88 GLN A C 1
ATOM 641 O O . GLN A 1 88 ? 19.664 5.410 -17.800 1.00 97.12 88 GLN A O 1
ATOM 646 N N . GLU A 1 89 ? 20.171 7.263 -18.946 1.00 97.69 89 GLU A N 1
ATOM 647 C CA . GLU A 1 89 ? 19.367 8.153 -18.094 1.00 97.69 89 GLU A CA 1
ATOM 648 C C . GLU A 1 89 ? 17.887 7.737 -18.026 1.00 97.69 89 GLU A C 1
ATOM 650 O O . GLU A 1 89 ? 17.228 7.879 -16.990 1.00 97.69 89 GLU A O 1
ATOM 655 N N . VAL A 1 90 ? 17.332 7.242 -19.138 1.00 97.50 90 VAL A N 1
ATOM 656 C CA . VAL A 1 90 ? 15.953 6.739 -19.186 1.00 97.50 90 VAL A CA 1
ATOM 657 C C . VAL A 1 90 ? 15.813 5.446 -18.388 1.00 97.50 90 VAL A C 1
ATOM 659 O O . VAL A 1 90 ? 14.849 5.322 -17.633 1.00 97.50 90 VAL A O 1
ATOM 662 N N . GLU A 1 91 ? 16.744 4.504 -18.537 1.00 97.88 91 GLU A N 1
ATOM 663 C CA . GLU A 1 91 ? 16.746 3.249 -17.779 1.00 97.88 91 GLU A CA 1
ATOM 664 C C . GLU A 1 91 ? 16.824 3.520 -16.274 1.00 97.88 91 GLU A C 1
ATOM 666 O O . GLU A 1 91 ? 15.916 3.112 -15.546 1.00 97.88 91 GLU A O 1
ATOM 671 N N . GLU A 1 92 ? 17.785 4.338 -15.835 1.00 98.00 92 GLU A N 1
ATOM 672 C CA . GLU A 1 92 ? 17.967 4.699 -14.426 1.00 98.00 92 GLU A CA 1
ATOM 673 C C . GLU A 1 92 ? 16.719 5.383 -13.850 1.00 98.00 92 GLU A C 1
ATOM 675 O O . GLU A 1 92 ? 16.272 5.085 -12.737 1.00 98.00 92 GLU A O 1
ATOM 680 N N . ARG A 1 93 ? 16.095 6.290 -14.615 1.00 97.94 93 ARG A N 1
ATOM 681 C CA . ARG A 1 93 ? 14.858 6.965 -14.197 1.00 97.94 93 ARG A CA 1
ATOM 682 C C . ARG A 1 93 ? 13.709 5.980 -14.012 1.00 97.94 93 ARG A C 1
ATOM 684 O O . ARG A 1 93 ? 12.946 6.107 -13.050 1.00 97.94 93 ARG A O 1
ATOM 691 N N . VAL A 1 94 ? 13.551 5.031 -14.933 1.00 97.56 94 VAL A N 1
ATOM 692 C CA . VAL A 1 94 ? 12.493 4.017 -14.853 1.00 97.56 94 VAL A CA 1
ATOM 693 C C . VAL A 1 94 ? 12.769 3.048 -13.705 1.00 97.56 94 VAL A C 1
ATOM 695 O O . VAL A 1 94 ? 11.838 2.707 -12.976 1.00 97.56 94 VAL A O 1
ATOM 698 N N . GLU A 1 95 ? 14.025 2.667 -13.474 1.00 98.12 95 GLU A N 1
ATOM 699 C CA . GLU A 1 95 ? 14.422 1.806 -12.359 1.00 98.12 95 GLU A CA 1
ATOM 700 C C . GLU A 1 95 ? 14.132 2.467 -11.000 1.00 98.12 95 GLU A C 1
ATOM 702 O O . GLU A 1 95 ? 13.539 1.855 -10.109 1.00 98.12 95 GLU A O 1
ATOM 707 N N . GLN A 1 96 ? 14.460 3.753 -10.843 1.00 97.81 96 GLN A N 1
ATOM 708 C CA . GLN A 1 96 ? 14.099 4.517 -9.644 1.00 97.81 96 GLN A CA 1
ATOM 709 C C . GLN A 1 96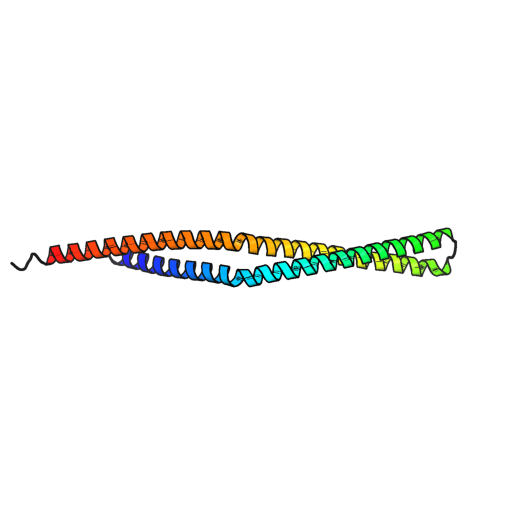 ? 12.580 4.638 -9.474 1.00 97.81 96 GLN A C 1
ATOM 711 O O . GLN A 1 96 ? 12.068 4.542 -8.356 1.00 97.81 96 GLN A O 1
ATOM 716 N N . GLY A 1 97 ? 11.851 4.842 -10.575 1.00 97.25 97 GLY A N 1
ATOM 717 C CA . GLY A 1 97 ? 10.389 4.847 -10.581 1.00 97.25 97 GLY A CA 1
ATOM 718 C C . GLY A 1 97 ? 9.803 3.514 -10.112 1.00 97.25 97 GLY A C 1
ATOM 719 O O . GLY A 1 97 ? 8.862 3.512 -9.318 1.00 97.25 97 GLY A O 1
ATOM 720 N N . LEU A 1 98 ? 10.397 2.397 -10.542 1.00 97.94 98 LEU A N 1
ATOM 721 C CA . LEU A 1 98 ? 10.006 1.054 -10.122 1.00 97.94 98 LEU A CA 1
ATOM 722 C C . LEU A 1 98 ? 10.220 0.855 -8.624 1.00 97.94 98 LEU A C 1
ATOM 724 O O . LEU A 1 98 ? 9.275 0.479 -7.939 1.00 97.94 98 LEU A O 1
ATOM 728 N N . LYS A 1 99 ? 11.412 1.187 -8.112 1.00 98.00 99 LYS A N 1
ATOM 729 C CA . LYS A 1 99 ? 11.743 1.064 -6.681 1.00 98.00 99 LYS A CA 1
ATOM 730 C C . LYS A 1 99 ? 10.722 1.797 -5.807 1.00 98.00 99 LYS A C 1
ATOM 732 O O . LYS A 1 99 ? 10.191 1.230 -4.861 1.00 98.00 99 LYS A O 1
ATOM 737 N N . ARG A 1 100 ? 10.377 3.037 -6.171 1.00 96.88 100 ARG A N 1
ATOM 738 C CA . ARG A 1 100 ? 9.366 3.831 -5.446 1.00 96.88 100 ARG A CA 1
ATOM 739 C C . ARG A 1 100 ? 7.971 3.209 -5.511 1.00 96.88 100 ARG A C 1
ATOM 741 O O . ARG A 1 100 ? 7.244 3.247 -4.523 1.00 96.88 100 ARG A O 1
ATOM 748 N N . ALA A 1 101 ? 7.582 2.681 -6.670 1.00 96.31 101 ALA A N 1
ATOM 749 C CA . ALA A 1 101 ? 6.280 2.045 -6.841 1.00 96.31 101 ALA A CA 1
ATOM 750 C C . ALA A 1 101 ? 6.172 0.735 -6.046 1.00 96.31 101 ALA A C 1
ATOM 752 O O . ALA A 1 101 ? 5.126 0.477 -5.460 1.00 96.31 101 ALA A O 1
ATOM 753 N N . GLU A 1 102 ? 7.245 -0.057 -5.991 1.00 97.69 102 GLU A N 1
ATOM 754 C CA . GLU A 1 102 ? 7.305 -1.287 -5.196 1.00 97.69 102 GLU A CA 1
ATOM 755 C C . GLU A 1 102 ? 7.248 -0.992 -3.693 1.00 97.69 102 GLU A C 1
ATOM 757 O O . GLU A 1 102 ? 6.441 -1.610 -3.006 1.00 97.69 102 GLU A O 1
ATOM 762 N N . SER A 1 103 ? 7.995 0.003 -3.194 1.00 96.69 103 SER A N 1
ATOM 763 C CA . SER A 1 103 ? 7.906 0.409 -1.781 1.00 96.69 103 SER A CA 1
ATOM 764 C C . SER A 1 103 ? 6.499 0.868 -1.395 1.00 96.69 103 SER A C 1
ATOM 766 O O . SER A 1 103 ? 5.981 0.459 -0.362 1.00 96.69 103 SER A O 1
ATOM 768 N N . ARG A 1 104 ? 5.844 1.675 -2.242 1.00 95.56 104 ARG A N 1
ATOM 769 C CA . ARG A 1 104 ? 4.463 2.112 -1.984 1.00 95.56 104 ARG A CA 1
ATOM 770 C C . ARG A 1 104 ? 3.488 0.935 -1.957 1.00 95.56 104 ARG A C 1
ATOM 772 O O . ARG A 1 104 ? 2.611 0.889 -1.102 1.00 95.56 104 ARG A O 1
ATOM 779 N N . LEU A 1 105 ? 3.644 -0.009 -2.884 1.00 97.44 105 LEU A N 1
ATOM 780 C CA . LEU A 1 105 ? 2.807 -1.203 -2.926 1.00 97.44 105 LEU A CA 1
ATOM 781 C C . LEU A 1 105 ? 2.977 -2.048 -1.655 1.00 97.44 105 LEU A C 1
ATOM 783 O O . LEU A 1 105 ? 1.981 -2.524 -1.122 1.00 97.44 105 LEU A O 1
ATOM 787 N N . GLU A 1 106 ? 4.203 -2.212 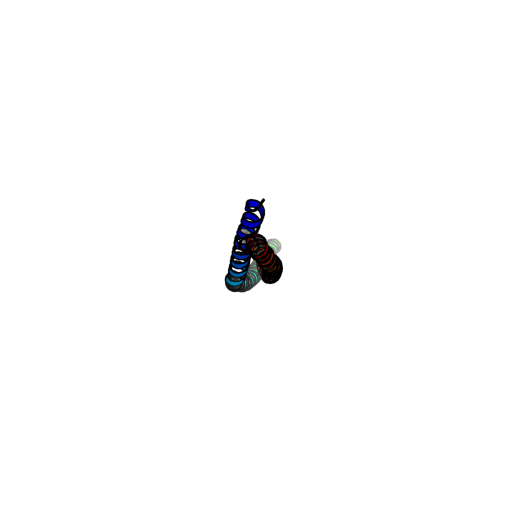-1.158 1.00 96.88 106 GLU A N 1
ATOM 788 C CA . GLU A 1 106 ? 4.481 -2.950 0.080 1.00 96.88 106 GLU A CA 1
ATOM 789 C C . GLU A 1 106 ? 3.836 -2.284 1.306 1.00 96.88 106 GLU A C 1
ATOM 791 O O . GLU A 1 106 ? 3.230 -2.966 2.138 1.00 96.88 106 GLU A O 1
ATOM 796 N N . GLU A 1 107 ? 3.905 -0.953 1.401 1.00 94.38 107 GLU A N 1
ATOM 797 C CA . GLU A 1 107 ? 3.228 -0.189 2.455 1.00 94.38 107 GLU A CA 1
ATOM 798 C C . GLU A 1 107 ? 1.705 -0.391 2.411 1.00 94.38 107 GLU A C 1
ATOM 800 O O . GLU A 1 107 ? 1.107 -0.771 3.424 1.00 94.38 107 GLU A O 1
ATOM 805 N N . ASP A 1 108 ? 1.092 -0.216 1.236 1.00 93.81 108 ASP A N 1
ATOM 806 C CA . ASP A 1 108 ? -0.352 -0.381 1.033 1.00 93.81 108 ASP A CA 1
ATOM 807 C C . ASP A 1 108 ? -0.811 -1.831 1.303 1.00 93.81 108 ASP A C 1
ATOM 809 O O . ASP A 1 108 ? -1.856 -2.057 1.922 1.00 93.81 108 ASP A O 1
ATOM 813 N N . GLU A 1 109 ? -0.038 -2.835 0.875 1.00 96.75 109 GLU A N 1
ATOM 814 C CA . GLU A 1 109 ? -0.308 -4.249 1.168 1.00 96.75 109 GLU A CA 1
ATOM 815 C C . GLU A 1 109 ? -0.209 -4.545 2.667 1.00 96.75 109 GLU A C 1
ATOM 817 O O . GLU A 1 109 ? -1.057 -5.257 3.218 1.00 96.75 109 GLU A O 1
ATOM 822 N N . GLY A 1 110 ? 0.781 -3.958 3.342 1.00 94.25 110 GLY A N 1
ATOM 823 C CA . GLY A 1 110 ? 0.930 -4.040 4.789 1.00 94.25 110 GLY A CA 1
ATOM 824 C C . GLY A 1 110 ? -0.260 -3.433 5.531 1.00 94.25 110 GLY A C 1
ATOM 825 O O . GLY A 1 110 ? -0.754 -4.027 6.491 1.00 94.25 110 GLY A O 1
ATOM 826 N N . ASP A 1 111 ? -0.762 -2.283 5.084 1.00 90.88 111 ASP A N 1
ATOM 827 C CA . ASP A 1 111 ? -1.930 -1.631 5.681 1.00 90.88 111 ASP A CA 1
ATOM 828 C C . ASP A 1 111 ? -3.209 -2.451 5.503 1.00 90.88 111 ASP A C 1
ATOM 830 O O . ASP A 1 111 ? -3.949 -2.662 6.471 1.00 90.88 111 ASP A O 1
ATOM 834 N N . VAL A 1 112 ? -3.441 -2.982 4.300 1.00 94.88 112 VAL A N 1
ATOM 835 C CA . VAL A 1 112 ? -4.572 -3.880 4.023 1.00 94.88 112 VAL A CA 1
ATOM 836 C C . VAL A 1 112 ? -4.499 -5.145 4.883 1.00 94.88 112 VAL A C 1
ATOM 838 O O . VAL A 1 112 ? -5.519 -5.576 5.418 1.00 94.88 112 VAL A O 1
ATOM 841 N N . ALA A 1 113 ? -3.310 -5.726 5.070 1.00 94.38 113 ALA A N 1
ATOM 842 C CA . ALA A 1 113 ? -3.133 -6.922 5.892 1.00 94.38 113 ALA A CA 1
ATOM 843 C C . ALA A 1 113 ? -3.355 -6.657 7.393 1.00 94.38 113 ALA A C 1
ATOM 845 O O . ALA A 1 113 ? -3.985 -7.466 8.080 1.00 94.38 113 ALA A O 1
ATOM 846 N N . ARG A 1 114 ? -2.871 -5.517 7.908 1.00 93.56 114 ARG A N 1
ATOM 847 C CA . ARG A 1 114 ? -2.990 -5.137 9.329 1.00 93.56 114 ARG A CA 1
ATOM 848 C C . ARG A 1 114 ? -4.400 -4.706 9.722 1.00 93.56 114 ARG A C 1
ATOM 850 O O . ARG A 1 114 ? -4.796 -4.893 10.873 1.00 93.56 114 ARG A O 1
ATOM 857 N N . ALA A 1 115 ? -5.160 -4.124 8.799 1.00 92.50 115 ALA A N 1
ATOM 858 C CA . ALA A 1 115 ? -6.483 -3.576 9.078 1.00 92.50 115 ALA A CA 1
ATOM 859 C C . ALA A 1 115 ? -7.438 -4.604 9.743 1.00 92.50 115 ALA A C 1
ATOM 861 O O . ALA A 1 115 ? -7.894 -4.346 10.861 1.00 92.50 115 ALA A O 1
ATOM 862 N N . PRO A 1 116 ? -7.699 -5.798 9.177 1.00 92.19 116 PRO A N 1
ATOM 863 C CA . PRO A 1 116 ? -8.572 -6.792 9.810 1.00 92.19 116 PRO A CA 1
ATOM 864 C C . PRO A 1 116 ? -8.108 -7.245 11.200 1.00 92.19 116 PRO A C 1
ATOM 866 O O . PRO A 1 116 ? -8.932 -7.514 12.077 1.00 92.19 116 PRO A O 1
ATOM 869 N N . GLU A 1 117 ? -6.797 -7.348 11.417 1.00 92.75 117 GLU A N 1
ATOM 870 C CA . GLU A 1 117 ? -6.239 -7.698 12.723 1.00 92.75 117 GLU A CA 1
ATOM 871 C C . GLU A 1 117 ? -6.514 -6.595 13.747 1.00 92.75 117 GLU A C 1
ATOM 873 O O . GLU A 1 117 ? -7.043 -6.869 14.827 1.00 92.75 117 GLU A O 1
ATOM 878 N N . MET A 1 118 ? -6.261 -5.341 13.371 1.00 93.56 118 MET A N 1
ATOM 879 C CA . MET A 1 118 ? -6.552 -4.181 14.207 1.00 93.56 118 MET A CA 1
ATOM 880 C C . MET A 1 118 ? -8.048 -4.088 14.537 1.00 93.56 118 MET A C 1
ATOM 882 O O . MET A 1 118 ? -8.403 -3.897 15.699 1.00 93.56 118 MET A O 1
ATOM 886 N N . ALA A 1 119 ? -8.936 -4.307 13.559 1.00 90.81 119 ALA A N 1
ATOM 887 C CA . ALA A 1 119 ? -10.382 -4.348 13.790 1.00 90.81 119 ALA A CA 1
ATOM 888 C C . ALA A 1 119 ? -10.762 -5.399 14.845 1.00 90.81 119 ALA A C 1
ATOM 890 O O . ALA A 1 119 ? -11.533 -5.112 15.758 1.00 90.81 119 ALA A O 1
ATOM 891 N N . ARG A 1 120 ? -10.178 -6.604 14.782 1.00 93.06 120 ARG A N 1
ATOM 892 C CA . ARG A 1 120 ? -10.427 -7.665 15.776 1.00 93.06 120 ARG A CA 1
ATOM 893 C C . ARG A 1 120 ? -9.941 -7.280 17.170 1.00 93.06 120 ARG A C 1
ATOM 895 O O . ARG A 1 120 ? -10.617 -7.599 18.147 1.00 93.06 120 ARG A O 1
ATOM 902 N N . VAL A 1 121 ? -8.786 -6.625 17.279 1.00 94.94 121 VAL A N 1
ATOM 903 C CA . VAL A 1 121 ? -8.263 -6.132 18.564 1.00 94.94 121 VAL A CA 1
ATOM 904 C C . VAL A 1 121 ? -9.206 -5.083 19.155 1.00 94.94 121 VAL A C 1
ATOM 906 O O . VAL A 1 121 ? -9.594 -5.201 20.319 1.00 94.94 121 VAL A O 1
ATOM 909 N N . LEU A 1 122 ? -9.648 -4.119 18.343 1.00 92.94 122 LEU A N 1
ATOM 910 C CA . LEU A 1 122 ? -10.617 -3.097 18.751 1.00 92.94 122 LEU A CA 1
ATOM 911 C C . LEU A 1 122 ? -11.949 -3.725 19.189 1.00 92.94 122 LEU A C 1
ATOM 913 O O . LEU A 1 122 ? -12.466 -3.383 20.252 1.00 92.94 122 LEU A O 1
ATOM 917 N N . ALA A 1 123 ? -12.457 -4.706 18.438 1.00 91.44 123 ALA A N 1
ATOM 918 C CA . ALA A 1 123 ? -13.689 -5.422 18.761 1.00 91.44 123 ALA A CA 1
ATOM 919 C C . ALA A 1 123 ? -13.598 -6.183 20.094 1.00 91.44 123 ALA A C 1
ATOM 921 O O . ALA A 1 123 ? -14.535 -6.161 20.897 1.00 91.44 123 ALA A O 1
ATOM 922 N N . ARG A 1 124 ? -12.463 -6.845 20.362 1.00 94.06 124 ARG A N 1
ATOM 923 C CA . ARG A 1 124 ? -12.214 -7.532 21.641 1.00 94.06 124 ARG A CA 1
ATOM 924 C C . ARG A 1 124 ? -12.198 -6.543 22.799 1.00 94.06 124 ARG A C 1
ATOM 926 O O . ARG A 1 124 ? -12.940 -6.737 23.759 1.00 94.06 124 ARG A O 1
ATOM 933 N N . ARG A 1 125 ? -11.438 -5.452 22.668 1.00 92.50 125 ARG A N 1
ATOM 934 C CA . ARG A 1 125 ? -11.357 -4.409 23.697 1.00 92.50 125 ARG A CA 1
ATOM 935 C C . ARG A 1 125 ? -12.721 -3.779 23.979 1.00 92.50 125 ARG A C 1
ATOM 937 O O . ARG A 1 125 ? -13.098 -3.610 25.135 1.00 92.50 125 ARG A O 1
ATOM 944 N N . ARG A 1 126 ? -13.496 -3.497 22.929 1.00 93.19 126 ARG A N 1
ATOM 945 C CA . ARG A 1 126 ? -14.872 -3.001 23.041 1.00 93.19 126 ARG A CA 1
ATOM 946 C C . ARG A 1 126 ? -15.755 -3.967 23.831 1.00 93.19 126 ARG A C 1
ATOM 948 O O . ARG A 1 126 ? -16.462 -3.539 24.739 1.00 93.19 126 ARG A O 1
ATOM 955 N N . LYS A 1 127 ? -15.692 -5.267 23.527 1.00 93.00 127 LYS A N 1
ATOM 956 C CA . LYS A 1 127 ? -16.463 -6.302 24.232 1.00 93.00 127 LYS A CA 1
ATOM 957 C C . LYS A 1 127 ? -16.087 -6.399 25.715 1.00 93.00 127 LYS A C 1
ATOM 959 O O . LYS A 1 127 ? -16.976 -6.543 26.551 1.00 93.00 127 LYS A O 1
ATOM 964 N N . GLU A 1 128 ? -14.800 -6.306 26.040 1.00 91.75 128 GLU A N 1
ATOM 965 C CA . GLU A 1 128 ? -14.313 -6.283 27.426 1.00 91.75 128 GLU A CA 1
ATOM 966 C C . GLU A 1 128 ? -14.876 -5.086 28.200 1.00 91.75 128 GLU A C 1
ATOM 968 O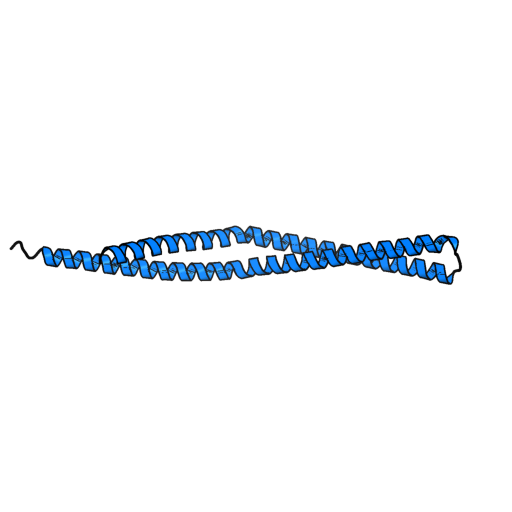 O . GLU A 1 128 ? -15.460 -5.264 29.269 1.00 91.75 128 GLU A O 1
ATOM 973 N N . LEU A 1 129 ? -14.774 -3.879 27.636 1.00 89.31 129 LEU A N 1
ATOM 974 C CA . LEU A 1 129 ? -15.305 -2.661 28.254 1.00 89.31 129 LEU A CA 1
ATOM 975 C C . LEU A 1 129 ? -16.822 -2.713 28.420 1.00 89.31 129 LEU A C 1
ATOM 977 O O . LEU A 1 129 ? -17.353 -2.299 29.447 1.00 89.31 129 LEU A O 1
ATOM 981 N N . GLN A 1 130 ? -17.528 -3.277 27.442 1.00 89.31 130 GLN A N 1
ATOM 982 C CA . GLN A 1 130 ? -18.972 -3.436 27.525 1.00 89.31 130 GLN A CA 1
ATOM 983 C C . GLN A 1 130 ? -19.372 -4.400 28.648 1.00 89.31 130 GLN A C 1
ATOM 985 O O . GLN A 1 130 ? -20.337 -4.133 29.360 1.00 89.31 130 GLN A O 1
ATOM 990 N N . HIS A 1 131 ? -18.601 -5.468 28.869 1.00 90.00 131 HIS A N 1
ATOM 991 C CA . HIS A 1 131 ? -18.818 -6.371 29.997 1.00 90.00 131 HIS A CA 1
ATOM 992 C C . HIS A 1 131 ? -18.572 -5.684 31.348 1.00 90.00 131 HIS A C 1
ATOM 994 O O . HIS A 1 131 ? -19.383 -5.834 32.263 1.00 90.00 131 HIS A O 1
ATOM 1000 N N . ILE A 1 132 ? -17.497 -4.894 31.459 1.00 86.06 132 ILE A N 1
ATOM 1001 C CA . ILE A 1 132 ? -17.198 -4.095 32.658 1.00 86.06 132 ILE A CA 1
ATOM 1002 C C . ILE A 1 132 ? -18.347 -3.126 32.942 1.00 86.06 132 ILE A C 1
ATOM 1004 O O . ILE A 1 132 ? -18.885 -3.128 34.046 1.00 86.06 132 ILE A O 1
ATOM 1008 N N . LYS A 1 133 ? -18.799 -2.382 31.927 1.00 85.62 133 LYS A N 1
ATOM 1009 C CA . LYS A 1 133 ? -19.932 -1.459 32.042 1.00 85.62 133 LYS A CA 1
ATOM 1010 C C . LYS A 1 133 ? -21.191 -2.163 32.548 1.00 85.62 133 LYS A C 1
ATOM 1012 O O . LYS A 1 133 ? -21.808 -1.699 33.502 1.00 85.62 133 LYS A O 1
ATOM 1017 N N . THR A 1 134 ? -21.571 -3.293 31.945 1.00 88.44 134 THR A N 1
ATOM 1018 C CA . THR A 1 134 ? -22.755 -4.049 32.384 1.00 88.44 134 THR A CA 1
ATOM 1019 C C . THR A 1 134 ? -22.622 -4.505 33.836 1.00 88.44 134 THR A C 1
ATOM 1021 O O . THR A 1 134 ? -23.587 -4.429 34.595 1.00 88.44 134 THR A O 1
ATOM 1024 N N . ARG A 1 135 ? -21.430 -4.947 34.250 1.00 88.00 135 ARG A N 1
ATOM 1025 C CA . ARG A 1 135 ? -21.172 -5.342 35.637 1.00 88.00 135 ARG A CA 1
ATOM 1026 C C . ARG A 1 135 ? -21.313 -4.163 36.602 1.00 88.00 135 ARG A C 1
ATOM 1028 O O . ARG A 1 135 ? -22.007 -4.296 37.607 1.00 88.00 135 ARG A O 1
ATOM 1035 N N . GLU A 1 136 ? -20.715 -3.016 36.293 1.00 84.56 136 GLU A N 1
ATOM 1036 C CA . GLU A 1 136 ? -20.816 -1.814 37.128 1.00 84.56 136 GLU A CA 1
ATOM 1037 C C . GLU A 1 136 ? -22.259 -1.301 37.236 1.00 84.56 136 GLU A C 1
ATOM 1039 O O . GLU A 1 136 ? -22.694 -0.911 38.321 1.00 84.56 136 GLU A O 1
ATOM 1044 N N . GLU A 1 137 ? -23.037 -1.351 36.149 1.00 86.00 137 GLU A N 1
ATOM 1045 C CA . GLU A 1 137 ? -24.464 -1.003 36.163 1.00 86.00 137 GLU A CA 1
ATOM 1046 C C . GLU A 1 137 ? -25.269 -1.922 37.094 1.00 86.00 137 GLU A C 1
ATOM 1048 O O . GLU A 1 137 ? -26.109 -1.440 37.860 1.00 86.00 137 GLU A O 1
ATOM 1053 N N . VAL A 1 138 ? -25.005 -3.233 37.066 1.00 86.31 138 VAL A N 1
ATOM 1054 C CA . VAL A 1 138 ? -25.641 -4.206 37.970 1.00 86.31 138 VAL A CA 1
ATOM 1055 C C . VAL A 1 138 ? -25.258 -3.928 39.423 1.00 86.31 138 VAL A C 1
ATOM 1057 O O . VAL A 1 138 ? -26.136 -3.833 40.281 1.00 86.31 138 VAL A O 1
ATOM 1060 N N . GLU A 1 139 ? -23.971 -3.734 39.712 1.00 86.56 139 GLU A N 1
ATOM 1061 C CA . GLU A 1 139 ? -23.488 -3.425 41.063 1.00 86.56 139 GLU A CA 1
ATOM 1062 C C . GLU A 1 139 ? -24.042 -2.092 41.590 1.00 86.56 139 GLU A C 1
ATOM 1064 O O . GLU A 1 139 ? -24.299 -1.957 42.791 1.00 86.56 139 GLU A O 1
ATOM 1069 N N . ARG A 1 140 ? -24.253 -1.102 40.714 1.00 84.12 140 ARG A N 1
ATOM 1070 C CA . ARG A 1 140 ? -24.895 0.167 41.077 1.00 84.12 140 ARG A CA 1
ATOM 1071 C C . ARG A 1 140 ? -26.362 -0.040 41.444 1.00 84.12 140 ARG A C 1
ATOM 1073 O O . ARG A 1 140 ? -26.777 0.401 42.511 1.00 84.12 140 ARG A O 1
ATOM 1080 N N . ARG A 1 141 ? -27.122 -0.768 40.618 1.00 85.44 141 ARG A N 1
ATOM 1081 C CA . ARG A 1 141 ? -28.537 -1.084 40.889 1.00 85.44 141 ARG A CA 1
ATOM 1082 C C . ARG A 1 141 ? -28.719 -1.862 42.191 1.00 85.44 141 ARG A C 1
ATOM 1084 O O . ARG A 1 141 ? -29.649 -1.583 42.938 1.00 85.44 141 ARG A O 1
ATOM 1091 N N . LEU A 1 142 ? -27.823 -2.806 42.490 1.00 87.44 142 LEU A N 1
ATOM 1092 C CA . LEU A 1 142 ? -27.848 -3.550 43.755 1.00 87.44 142 LEU A CA 1
ATOM 1093 C C . LEU A 1 142 ? -27.589 -2.643 44.967 1.00 87.44 142 LEU A C 1
ATOM 1095 O O . LEU A 1 142 ? -28.263 -2.784 45.989 1.00 87.44 142 LEU A O 1
ATOM 1099 N N . ARG A 1 143 ? -26.651 -1.691 44.859 1.00 85.75 143 ARG A N 1
ATOM 1100 C CA . ARG A 1 143 ? -26.398 -0.683 45.903 1.00 85.75 143 ARG A CA 1
ATOM 1101 C C . ARG A 1 143 ? -27.597 0.241 46.120 1.00 85.75 143 ARG A C 1
ATOM 1103 O O . ARG A 1 143 ? -27.997 0.434 47.264 1.00 85.75 143 ARG A O 1
ATOM 1110 N N . GLU A 1 144 ? -28.194 0.750 45.044 1.00 85.50 144 GLU A N 1
ATOM 1111 C CA . GLU A 1 144 ? -29.408 1.581 45.088 1.00 85.50 144 GLU A CA 1
ATOM 1112 C C . GLU A 1 144 ? -30.579 0.824 45.746 1.00 85.50 144 GLU A C 1
ATOM 1114 O O . GLU A 1 144 ? -31.210 1.339 46.667 1.00 85.50 144 GLU A O 1
ATOM 1119 N N . ALA A 1 145 ? -30.821 -0.431 45.351 1.00 83.50 145 ALA A N 1
ATOM 1120 C CA . ALA A 1 145 ? -31.864 -1.272 45.942 1.00 83.50 145 ALA A CA 1
ATOM 1121 C C . ALA A 1 145 ? -31.623 -1.550 47.437 1.00 83.50 145 ALA A C 1
ATOM 1123 O O . ALA A 1 145 ? -32.556 -1.499 48.238 1.00 83.50 145 ALA A O 1
ATOM 1124 N N . SER A 1 146 ? -30.370 -1.802 47.827 1.00 83.38 146 SER A N 1
ATOM 1125 C CA . SER A 1 146 ? -29.996 -2.043 49.228 1.00 83.38 146 SER A CA 1
ATOM 1126 C C . SER A 1 146 ? -30.183 -0.791 50.090 1.00 83.38 146 SER A C 1
ATOM 1128 O O . SER A 1 146 ? -30.680 -0.888 51.211 1.00 83.38 146 SER A O 1
ATOM 1130 N N . ALA A 1 147 ? -29.843 0.390 49.562 1.00 83.81 147 ALA A N 1
ATOM 1131 C CA . ALA A 1 147 ? -30.076 1.667 50.233 1.00 83.81 147 ALA A CA 1
ATOM 1132 C C . ALA A 1 147 ? -31.577 1.940 50.429 1.00 83.81 147 ALA A C 1
ATOM 1134 O O . ALA A 1 147 ? -31.996 2.319 51.521 1.00 83.81 147 ALA A O 1
ATOM 1135 N N . LEU A 1 148 ? -32.406 1.679 49.411 1.00 80.81 148 LEU A N 1
ATOM 1136 C CA . LEU A 1 148 ? -33.863 1.818 49.518 1.00 80.81 148 LEU A CA 1
ATOM 1137 C C . LEU A 1 148 ? -34.462 0.877 50.574 1.00 80.81 148 LEU A C 1
ATOM 1139 O O . LEU A 1 148 ? -35.303 1.311 51.359 1.00 80.81 148 LEU A O 1
ATOM 1143 N N . MET A 1 149 ? -34.003 -0.378 50.654 1.00 75.75 149 MET A N 1
ATOM 1144 C CA . MET A 1 149 ? -34.449 -1.307 51.704 1.00 75.75 149 MET A CA 1
ATOM 1145 C C . MET A 1 149 ? -33.999 -0.878 53.107 1.00 75.75 149 MET A C 1
ATOM 1147 O O . MET A 1 149 ? -34.763 -1.015 54.059 1.00 75.75 149 MET A O 1
ATOM 1151 N N . ALA A 1 150 ? -32.796 -0.314 53.249 1.00 74.19 150 ALA A N 1
ATOM 1152 C CA . ALA A 1 150 ? -32.317 0.209 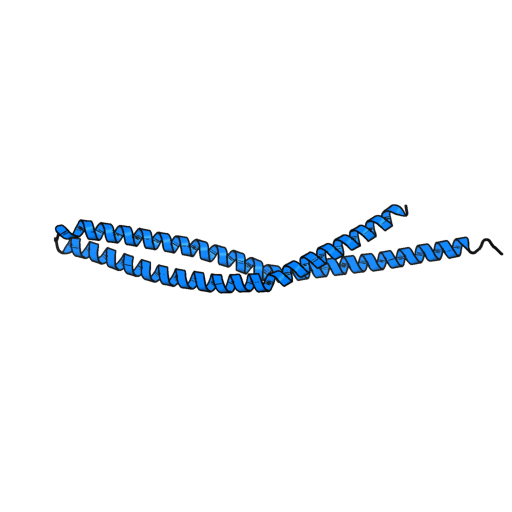54.528 1.00 74.19 150 ALA A CA 1
ATOM 1153 C C . ALA A 1 150 ? -33.128 1.428 55.014 1.00 74.19 150 ALA A C 1
ATOM 1155 O O . ALA A 1 150 ? -33.361 1.571 56.212 1.00 74.19 150 ALA A O 1
ATOM 1156 N N . HIS A 1 151 ? -33.595 2.284 54.098 1.00 61.94 151 HIS A N 1
ATOM 1157 C CA . HIS A 1 151 ? -34.415 3.457 54.427 1.00 61.94 151 HIS A CA 1
ATOM 1158 C C . HIS A 1 151 ? -35.919 3.156 54.557 1.00 61.94 151 HIS A C 1
ATOM 1160 O O . HIS A 1 151 ? -36.624 3.897 55.239 1.00 61.94 151 HIS A O 1
ATOM 1166 N N . GLY A 1 152 ? -36.416 2.064 53.966 1.00 57.50 152 GLY A N 1
ATOM 1167 C CA . GLY A 1 152 ? -37.820 1.641 54.059 1.00 57.50 152 GLY A CA 1
ATOM 1168 C C . GLY A 1 152 ? -38.247 1.072 55.421 1.00 57.50 152 GLY A C 1
ATOM 1169 O O . GLY A 1 152 ? -39.440 0.991 55.691 1.00 57.50 152 GLY A O 1
ATOM 1170 N N . ASN A 1 153 ? -37.302 0.732 56.304 1.00 51.66 153 ASN A N 1
ATOM 1171 C CA . ASN A 1 153 ? -37.575 0.116 57.612 1.00 51.66 153 ASN A CA 1
ATOM 1172 C C . ASN A 1 153 ? -37.772 1.110 58.781 1.00 51.66 153 ASN A C 1
ATOM 1174 O O . ASN A 1 153 ? -37.772 0.690 59.933 1.00 51.66 153 ASN A O 1
ATOM 1178 N N . PHE A 1 154 ? -37.963 2.410 58.522 1.00 51.69 154 PHE A N 1
ATOM 1179 C CA . PHE A 1 154 ? -38.170 3.429 59.572 1.00 51.69 154 PHE A CA 1
ATOM 1180 C C . PHE A 1 154 ? -39.618 3.944 59.711 1.00 51.69 154 PHE A C 1
ATOM 1182 O O . PHE A 1 154 ? -39.841 4.942 60.392 1.00 51.69 154 PHE A O 1
ATOM 1189 N N . ALA A 1 155 ? -40.608 3.289 59.093 1.00 47.31 155 ALA A N 1
ATOM 1190 C CA . ALA A 1 155 ? -42.013 3.726 59.123 1.00 47.31 155 ALA A CA 1
ATOM 1191 C C . ALA A 1 155 ? -43.013 2.642 59.587 1.00 47.31 155 ALA A C 1
ATOM 1193 O O . ALA A 1 155 ? -44.140 2.610 59.095 1.00 47.31 155 ALA A O 1
ATOM 1194 N N . ALA A 1 156 ? -42.613 1.763 60.513 1.00 41.91 156 ALA A N 1
ATOM 1195 C CA . ALA A 1 156 ? -43.503 0.810 61.185 1.00 41.91 156 ALA A CA 1
ATOM 1196 C C . ALA A 1 156 ? -43.496 1.031 62.701 1.00 41.91 156 ALA A C 1
ATOM 1198 O O . ALA A 1 156 ? -42.385 1.206 63.253 1.00 41.91 156 ALA A O 1
#